Protein AF-A0A7V1Y6W9-F1 (afdb_monomer)

Radius of gyration: 18.43 Å; Cα contacts (8 Å, |Δi|>4): 12; chains: 1; bounding box: 44×44×44 Å

Sequence (60 aa):
MVLRHRRGIARVPRRAVAAELARIVYHVLTKQEAFNGRFQDRPLSRQKHAQWPRRASPSV

Structure (mmCIF, N/CA/C/O backbone):
data_AF-A0A7V1Y6W9-F1
#
_entry.id   AF-A0A7V1Y6W9-F1
#
loop_
_atom_site.group_PDB
_atom_site.id
_atom_site.type_symbol
_atom_site.label_atom_id
_atom_site.label_alt_id
_atom_site.label_comp_id
_atom_site.label_asym_id
_atom_site.label_entity_id
_atom_site.label_seq_id
_atom_site.pdbx_PDB_ins_code
_atom_site.Cartn_x
_atom_site.Cartn_y
_atom_site.Cartn_z
_atom_site.occupancy
_atom_site.B_iso_or_equiv
_atom_site.auth_seq_id
_atom_site.auth_comp_id
_atom_site.auth_asym_id
_atom_site.auth_atom_id
_atom_site.pdbx_PDB_model_num
ATOM 1 N N . MET A 1 1 ? 23.257 14.910 -30.757 1.00 32.34 1 MET A N 1
ATOM 2 C CA . MET A 1 1 ? 22.196 13.919 -31.046 1.00 32.34 1 MET A CA 1
ATOM 3 C C . MET A 1 1 ? 21.812 13.246 -29.727 1.00 32.34 1 MET A C 1
ATOM 5 O O . MET A 1 1 ? 22.569 12.427 -29.231 1.00 32.34 1 MET A O 1
ATOM 9 N N . VAL A 1 2 ? 20.730 13.683 -29.072 1.00 41.38 2 VAL A N 1
ATOM 10 C CA . VAL A 1 2 ? 20.329 13.164 -27.748 1.00 41.38 2 VAL A CA 1
ATOM 11 C C . VAL A 1 2 ? 19.371 11.993 -27.953 1.00 41.38 2 VAL A C 1
ATOM 13 O O . VAL A 1 2 ? 18.218 12.190 -28.336 1.00 41.38 2 VAL A O 1
ATOM 16 N N . LEU A 1 3 ? 19.845 10.770 -27.712 1.00 41.09 3 LEU A N 1
ATOM 17 C CA . LEU A 1 3 ? 19.017 9.564 -27.719 1.00 41.09 3 LEU A CA 1
ATOM 18 C C . LEU A 1 3 ? 18.081 9.587 -26.503 1.00 41.09 3 LEU A C 1
ATOM 20 O O . LEU A 1 3 ? 18.410 9.127 -25.411 1.00 41.09 3 LEU A O 1
ATOM 24 N N . ARG A 1 4 ? 16.882 10.146 -26.689 1.00 44.84 4 ARG A N 1
ATOM 25 C CA . ARG A 1 4 ? 15.763 9.952 -25.762 1.00 44.84 4 ARG A CA 1
ATOM 26 C C . ARG A 1 4 ? 15.311 8.493 -25.848 1.00 44.84 4 ARG A C 1
ATOM 28 O O . ARG A 1 4 ? 14.422 8.160 -26.629 1.00 44.84 4 ARG A O 1
ATOM 35 N N . HIS A 1 5 ? 15.881 7.627 -25.016 1.00 44.56 5 HIS A N 1
ATOM 36 C CA . HIS A 1 5 ? 15.274 6.331 -24.725 1.00 44.56 5 HIS A CA 1
ATOM 37 C C . HIS A 1 5 ? 13.911 6.573 -24.061 1.00 44.56 5 HIS A C 1
ATOM 39 O O . HIS A 1 5 ? 13.830 6.884 -22.870 1.00 44.56 5 HIS A O 1
ATOM 45 N N . ARG A 1 6 ? 12.817 6.438 -24.821 1.00 55.09 6 ARG A N 1
ATOM 46 C CA . ARG A 1 6 ? 11.487 6.240 -24.235 1.00 55.09 6 ARG A CA 1
ATOM 47 C C . ARG A 1 6 ? 11.547 4.908 -23.486 1.00 55.09 6 ARG A C 1
ATOM 49 O O . ARG A 1 6 ? 11.445 3.857 -24.109 1.00 55.09 6 ARG A O 1
ATOM 56 N N . ARG A 1 7 ? 11.783 4.940 -22.168 1.00 52.75 7 ARG A N 1
ATOM 57 C CA . ARG A 1 7 ? 11.685 3.752 -21.308 1.00 52.75 7 ARG A CA 1
ATOM 58 C C . ARG A 1 7 ? 10.293 3.165 -21.517 1.00 52.75 7 ARG A C 1
ATOM 60 O O . ARG A 1 7 ? 9.305 3.796 -21.146 1.00 52.75 7 ARG A O 1
ATOM 67 N N . GLY A 1 8 ? 10.220 2.001 -22.157 1.00 47.91 8 GLY A N 1
ATOM 68 C CA . GLY A 1 8 ? 8.985 1.236 -22.237 1.00 47.91 8 GLY A CA 1
ATOM 69 C C . GLY A 1 8 ? 8.456 1.052 -20.821 1.00 47.91 8 GLY A C 1
ATOM 70 O O . GLY A 1 8 ? 9.191 0.620 -19.935 1.00 47.91 8 GLY A O 1
ATOM 71 N N . ILE A 1 9 ? 7.213 1.465 -20.587 1.00 60.56 9 ILE A N 1
ATOM 72 C CA . ILE A 1 9 ? 6.546 1.304 -19.298 1.00 60.56 9 ILE A CA 1
ATOM 73 C C . ILE A 1 9 ? 6.469 -0.202 -19.052 1.00 60.56 9 ILE A C 1
ATOM 75 O O . ILE A 1 9 ? 5.656 -0.888 -19.672 1.00 60.56 9 ILE A O 1
ATOM 79 N N . ALA A 1 10 ? 7.350 -0.728 -18.201 1.00 64.31 10 ALA A N 1
ATOM 80 C CA . ALA A 1 10 ? 7.288 -2.115 -17.775 1.00 64.31 10 ALA A CA 1
ATOM 81 C C . ALA A 1 10 ? 5.878 -2.358 -17.221 1.00 64.31 10 ALA A C 1
ATOM 83 O O . ALA A 1 10 ? 5.450 -1.704 -16.267 1.00 64.31 10 ALA A O 1
ATOM 84 N N . ARG A 1 11 ? 5.111 -3.236 -17.876 1.00 69.69 11 ARG A N 1
ATOM 85 C CA . ARG A 1 11 ? 3.749 -3.554 -17.446 1.00 69.69 11 ARG A CA 1
ATOM 86 C C . ARG A 1 11 ? 3.839 -4.310 -16.129 1.00 69.69 11 ARG A C 1
ATOM 88 O O . ARG A 1 11 ? 4.136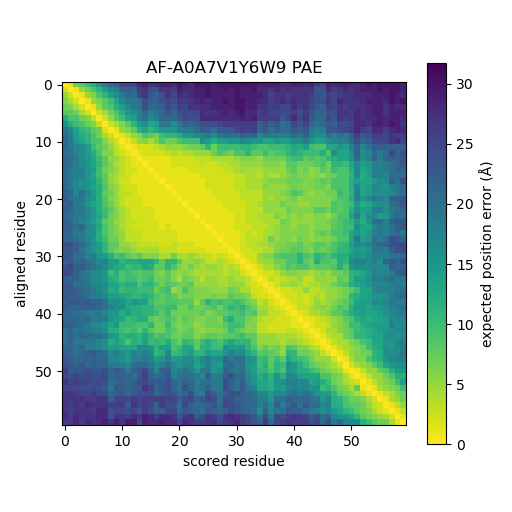 -5.499 -16.115 1.00 69.69 11 ARG A O 1
ATOM 95 N N . VAL A 1 12 ? 3.563 -3.620 -15.028 1.00 74.06 12 VAL A N 1
ATOM 96 C CA . VAL A 1 12 ? 3.366 -4.276 -13.735 1.00 74.06 12 VAL A CA 1
ATOM 97 C C . VAL A 1 12 ? 2.150 -5.206 -13.866 1.00 74.06 12 VAL A C 1
ATOM 99 O O . VAL A 1 12 ? 1.076 -4.747 -14.272 1.00 74.06 12 VAL A O 1
ATOM 102 N N . PRO A 1 13 ? 2.278 -6.511 -13.570 1.00 81.81 13 PRO A N 1
ATOM 103 C CA . PRO A 1 13 ? 1.166 -7.440 -13.703 1.00 81.81 13 PRO A CA 1
ATOM 104 C C . PRO A 1 13 ? 0.065 -7.103 -12.689 1.00 81.81 13 PRO A C 1
ATOM 106 O O . PRO A 1 13 ? 0.320 -6.996 -11.490 1.00 81.81 13 PRO A O 1
ATOM 109 N N . ARG A 1 14 ? -1.187 -6.991 -13.158 1.00 79.00 14 ARG A N 1
ATOM 110 C CA . ARG A 1 14 ? -2.361 -6.643 -12.324 1.00 79.00 14 ARG A CA 1
ATOM 111 C C . ARG A 1 14 ? -2.510 -7.542 -11.094 1.00 79.00 14 ARG A C 1
ATOM 113 O O . ARG A 1 14 ? -2.908 -7.068 -10.037 1.00 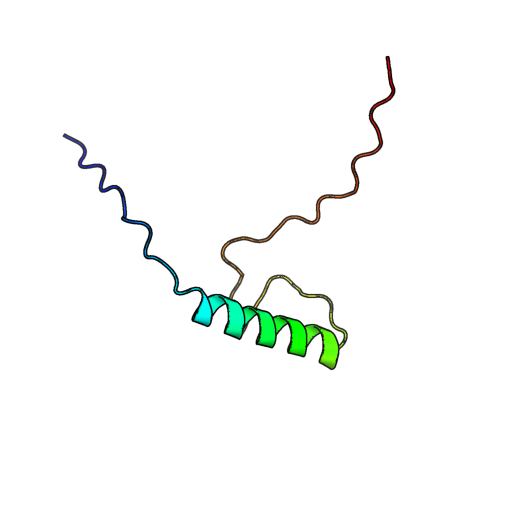79.00 14 ARG A O 1
ATOM 120 N N . ARG A 1 15 ? -2.147 -8.823 -11.221 1.00 89.31 15 ARG A N 1
ATOM 121 C CA . ARG A 1 15 ? -2.173 -9.797 -10.122 1.00 89.31 15 ARG A CA 1
ATOM 122 C C . ARG A 1 15 ? -1.257 -9.399 -8.963 1.00 89.31 15 ARG A C 1
ATOM 124 O O . ARG A 1 15 ? -1.664 -9.522 -7.815 1.00 89.31 15 ARG A O 1
ATOM 131 N N . ALA A 1 16 ? -0.052 -8.908 -9.257 1.00 85.94 16 ALA A N 1
AT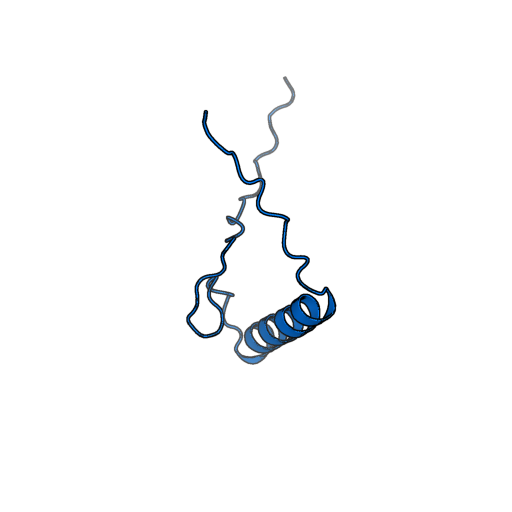OM 132 C CA . ALA A 1 16 ? 0.874 -8.452 -8.223 1.00 85.94 16 ALA A CA 1
ATOM 133 C C . ALA A 1 16 ? 0.318 -7.219 -7.501 1.00 85.94 16 ALA A C 1
ATOM 135 O O . ALA A 1 16 ? 0.348 -7.159 -6.277 1.00 85.94 16 ALA A O 1
ATOM 136 N N . VAL A 1 17 ? -0.279 -6.288 -8.254 1.00 83.38 17 VAL A N 1
ATOM 137 C CA . VAL A 1 17 ? -0.943 -5.105 -7.684 1.00 83.38 17 VAL A CA 1
ATOM 138 C C . VAL A 1 17 ? -2.102 -5.505 -6.766 1.00 83.38 17 VAL A C 1
ATOM 140 O O . VAL A 1 17 ? -2.196 -5.001 -5.653 1.00 83.38 17 VAL A O 1
ATOM 143 N N . ALA A 1 18 ? -2.963 -6.431 -7.197 1.00 87.50 18 ALA A N 1
ATOM 144 C CA . ALA A 1 18 ? -4.112 -6.882 -6.410 1.00 87.50 18 ALA A CA 1
ATOM 145 C C . ALA A 1 18 ? -3.699 -7.583 -5.106 1.00 87.50 18 ALA A C 1
ATOM 147 O O . ALA A 1 18 ? -4.265 -7.298 -4.051 1.00 87.50 18 ALA A O 1
ATOM 148 N N . ALA A 1 19 ? -2.692 -8.461 -5.166 1.00 88.19 19 ALA A N 1
ATOM 149 C CA . ALA A 1 19 ? -2.159 -9.129 -3.981 1.00 88.19 19 ALA A CA 1
ATOM 150 C C . ALA A 1 19 ?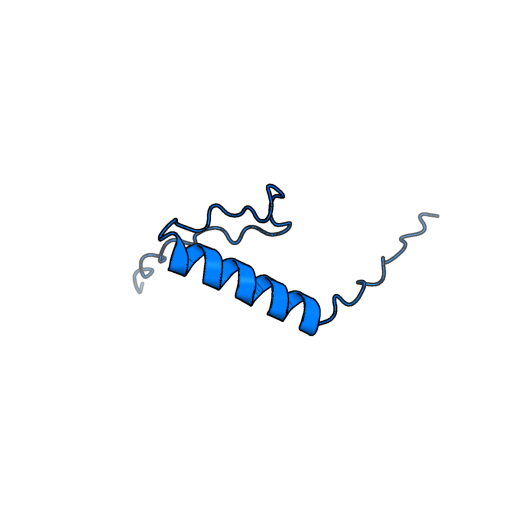 -1.602 -8.120 -2.966 1.00 88.19 19 ALA A C 1
ATOM 152 O O . ALA A 1 19 ? -1.814 -8.265 -1.762 1.00 88.19 19 ALA A O 1
ATOM 153 N N . GLU A 1 20 ? -0.936 -7.072 -3.451 1.00 85.12 20 GLU A N 1
ATOM 154 C CA . GLU A 1 20 ? -0.374 -6.050 -2.576 1.00 85.12 20 GLU A CA 1
ATOM 155 C C . GLU A 1 20 ? -1.446 -5.161 -1.944 1.00 85.12 20 GLU A C 1
ATOM 157 O O . GLU A 1 20 ? -1.397 -4.885 -0.745 1.00 85.12 20 GLU A O 1
ATOM 162 N N . LEU A 1 21 ? -2.470 -4.783 -2.714 1.00 86.00 21 LEU A N 1
ATOM 163 C CA . LEU A 1 21 ? -3.625 -4.060 -2.182 1.00 86.00 21 LEU A CA 1
ATOM 164 C C . LEU A 1 21 ? -4.317 -4.854 -1.069 1.00 86.00 21 LEU A C 1
ATOM 166 O O . LEU A 1 21 ? -4.622 -4.284 -0.025 1.00 86.00 21 LEU A O 1
ATOM 170 N N . ALA A 1 22 ? -4.507 -6.164 -1.249 1.00 89.81 22 ALA A N 1
ATOM 171 C 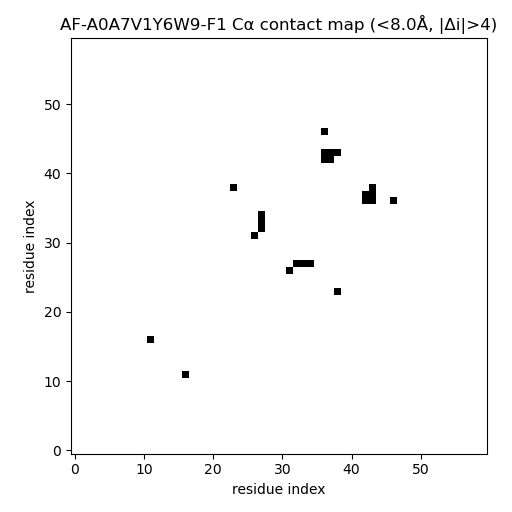CA . ALA A 1 22 ? -5.119 -7.015 -0.231 1.00 89.81 22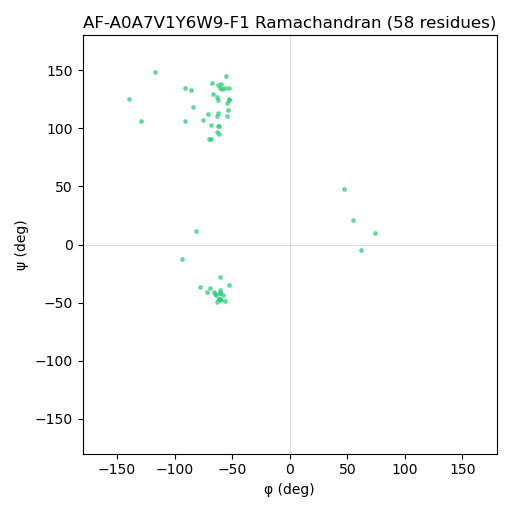 ALA A CA 1
ATOM 172 C C . ALA A 1 22 ? -4.312 -7.031 1.080 1.00 89.81 22 ALA A C 1
ATOM 174 O O . ALA A 1 22 ? -4.894 -6.927 2.158 1.00 89.81 22 ALA A O 1
ATOM 175 N N . ARG A 1 23 ? -2.975 -7.091 1.002 1.00 85.69 23 ARG A N 1
ATOM 176 C CA . ARG A 1 23 ? -2.095 -7.046 2.185 1.00 85.69 23 ARG A CA 1
ATOM 177 C C . ARG A 1 23 ? -2.181 -5.715 2.924 1.00 85.69 23 ARG A C 1
ATOM 179 O O . ARG A 1 23 ? -2.234 -5.710 4.151 1.00 85.69 23 ARG A O 1
ATOM 186 N N . ILE A 1 24 ? -2.208 -4.603 2.187 1.00 82.94 24 ILE A N 1
ATOM 187 C CA . ILE A 1 24 ? -2.345 -3.261 2.769 1.00 82.94 24 ILE A CA 1
ATOM 188 C C . ILE A 1 24 ? -3.692 -3.134 3.482 1.00 82.94 24 ILE A C 1
ATOM 190 O O . ILE A 1 24 ? -3.734 -2.731 4.641 1.00 82.94 24 ILE A O 1
ATOM 194 N N . VAL A 1 25 ? -4.781 -3.518 2.811 1.00 86.00 25 VAL A N 1
ATOM 195 C CA . VAL A 1 25 ? -6.135 -3.457 3.378 1.00 86.00 25 VAL A CA 1
ATOM 196 C C . VAL A 1 25 ? -6.235 -4.326 4.627 1.00 86.00 25 VAL A C 1
ATOM 198 O O . VAL A 1 25 ? -6.697 -3.843 5.656 1.00 86.00 25 VAL A O 1
ATOM 201 N N . TYR A 1 26 ? -5.744 -5.567 4.573 1.00 87.75 26 TYR A N 1
ATOM 202 C CA . TYR A 1 26 ? -5.713 -6.445 5.739 1.00 87.75 26 TYR A CA 1
ATOM 203 C C . TYR A 1 26 ? -4.965 -5.791 6.905 1.00 87.75 26 TYR A C 1
ATOM 205 O O . TYR A 1 26 ? -5.491 -5.733 8.010 1.00 87.75 26 TY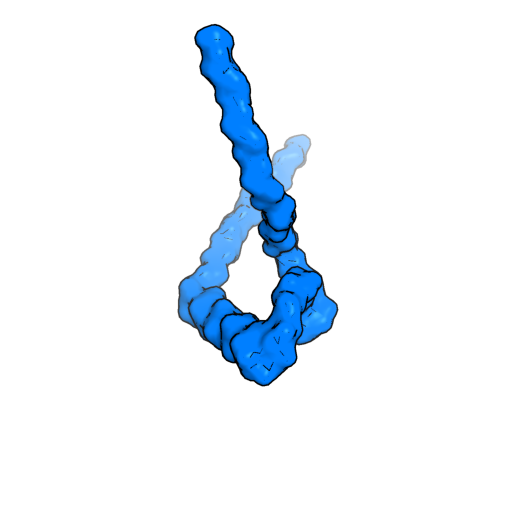R A O 1
ATOM 213 N N . HIS A 1 27 ? -3.775 -5.235 6.669 1.00 84.62 27 HIS A N 1
ATOM 214 C CA . HIS A 1 27 ? -2.994 -4.584 7.720 1.00 84.62 27 HIS A CA 1
ATOM 215 C C . HIS A 1 27 ? -3.734 -3.408 8.372 1.00 84.62 27 HIS A C 1
ATOM 217 O O . HIS A 1 27 ? -3.806 -3.346 9.597 1.00 84.62 27 HIS A O 1
ATOM 223 N N . VAL A 1 28 ? -4.320 -2.516 7.564 1.00 83.50 28 VAL A N 1
ATOM 224 C CA . VAL A 1 28 ? -5.081 -1.345 8.040 1.00 83.50 28 VAL A CA 1
ATOM 225 C C . VAL A 1 28 ? -6.293 -1.780 8.859 1.00 83.50 28 VAL A C 1
ATOM 227 O O . VAL A 1 28 ? -6.507 -1.271 9.955 1.00 83.50 28 VAL A O 1
ATOM 230 N N . LEU A 1 29 ? -7.060 -2.752 8.360 1.00 87.12 29 LEU A N 1
ATOM 231 C CA . LEU A 1 29 ? -8.260 -3.232 9.045 1.00 87.12 29 LEU A CA 1
ATOM 232 C C . LEU A 1 29 ? -7.931 -4.000 10.330 1.00 87.12 29 LEU A C 1
ATOM 234 O O . LEU A 1 29 ? -8.640 -3.858 11.319 1.00 87.12 29 LEU A O 1
ATOM 238 N N . THR A 1 30 ? -6.854 -4.790 10.337 1.00 89.19 30 THR A N 1
ATOM 239 C CA . THR A 1 30 ? -6.496 -5.626 11.495 1.00 89.19 30 THR A CA 1
ATOM 240 C C . THR A 1 30 ? -5.832 -4.811 12.603 1.00 89.19 30 THR A C 1
ATOM 242 O O . THR A 1 30 ? -6.056 -5.085 13.777 1.00 89.19 30 THR A O 1
ATOM 245 N N . LYS A 1 31 ? -5.008 -3.813 12.252 1.00 83.62 31 LYS A N 1
ATOM 246 C CA . LYS A 1 31 ? -4.289 -2.979 13.229 1.00 83.62 31 LYS A CA 1
ATOM 247 C C . LYS A 1 31 ? -5.009 -1.685 13.604 1.00 83.62 31 LYS A C 1
ATOM 249 O O . LYS A 1 31 ? -4.605 -1.043 14.562 1.00 83.62 31 LYS A O 1
ATOM 254 N N . GLN A 1 32 ? -6.048 -1.300 12.859 1.00 77.06 32 GLN A N 1
ATOM 255 C CA . GLN A 1 32 ? -6.766 -0.024 13.008 1.00 77.06 32 GLN A CA 1
ATOM 256 C C . GLN A 1 32 ? -5.863 1.219 12.920 1.00 77.06 32 GLN A C 1
ATOM 258 O O . GLN A 1 32 ? -6.220 2.307 13.366 1.00 77.06 32 GLN A O 1
ATOM 263 N N . GLU A 1 33 ? -4.691 1.074 12.306 1.00 78.12 33 GLU A N 1
ATOM 264 C CA . GLU A 1 33 ? -3.769 2.173 12.057 1.00 78.12 33 GLU A CA 1
ATOM 265 C C . GLU A 1 33 ? -4.068 2.790 10.693 1.00 78.12 33 GLU A C 1
ATOM 267 O O . GLU A 1 33 ? -4.238 2.094 9.685 1.00 78.12 33 GLU A O 1
ATOM 272 N N . ALA A 1 34 ? -4.105 4.121 10.646 1.00 76.25 34 ALA A N 1
ATOM 273 C CA . ALA A 1 34 ? -4.223 4.832 9.386 1.00 76.25 34 ALA A CA 1
ATOM 274 C C . ALA A 1 34 ? -3.035 4.490 8.476 1.00 76.25 34 ALA A C 1
ATOM 276 O O . ALA A 1 34 ? -1.881 4.444 8.907 1.00 76.25 34 ALA A O 1
ATOM 277 N N . PHE A 1 35 ? -3.310 4.288 7.188 1.00 77.00 35 PHE A N 1
ATOM 278 C CA . PHE A 1 35 ? -2.261 4.009 6.218 1.00 77.00 35 PHE A CA 1
ATOM 279 C C . PHE A 1 35 ? -1.294 5.199 6.107 1.00 77.00 35 PHE A C 1
ATOM 281 O O . PHE A 1 35 ? -1.636 6.250 5.568 1.00 77.00 35 PHE A O 1
ATOM 288 N N . ASN A 1 36 ? -0.061 5.018 6.581 1.00 77.31 36 ASN A N 1
ATOM 289 C CA . ASN A 1 36 ? 0.972 6.058 6.663 1.00 77.31 36 ASN A CA 1
ATOM 290 C C . ASN A 1 36 ? 1.725 6.307 5.337 1.00 77.31 36 ASN A C 1
ATOM 292 O O . ASN A 1 36 ? 2.769 6.959 5.319 1.00 77.31 36 ASN A O 1
ATOM 296 N N . GLY A 1 37 ? 1.235 5.766 4.217 1.00 76.75 37 GLY A N 1
ATOM 297 C CA . GLY A 1 37 ? 1.882 5.915 2.911 1.00 76.75 37 GLY A CA 1
ATOM 298 C C . GLY A 1 37 ? 3.153 5.079 2.731 1.00 76.75 37 GLY A C 1
ATOM 299 O O . GLY A 1 37 ? 3.866 5.283 1.741 1.00 76.75 37 GLY A O 1
ATOM 300 N N . ARG A 1 38 ? 3.447 4.160 3.660 1.00 79.06 38 ARG A N 1
ATOM 301 C CA . ARG A 1 38 ? 4.584 3.232 3.617 1.00 79.06 38 ARG A CA 1
ATOM 302 C C . ARG A 1 38 ? 4.074 1.794 3.548 1.00 79.06 38 ARG A C 1
ATOM 304 O O . ARG A 1 38 ? 3.020 1.468 4.084 1.00 79.06 38 ARG A O 1
ATOM 311 N N . PHE A 1 39 ? 4.830 0.924 2.894 1.00 70.75 39 PHE A N 1
ATOM 312 C CA . PHE A 1 39 ? 4.560 -0.508 2.850 1.00 70.75 39 PHE A CA 1
ATOM 313 C C . PHE A 1 39 ? 5.869 -1.286 2.979 1.00 70.75 39 PHE A C 1
ATOM 315 O O . PHE A 1 39 ? 6.795 -1.042 2.209 1.00 70.75 39 PHE A O 1
ATOM 322 N N . GLN A 1 40 ? 5.950 -2.204 3.952 1.00 70.88 40 GLN A N 1
ATOM 323 C CA . GLN A 1 40 ? 7.196 -2.907 4.313 1.00 70.88 40 GLN A CA 1
ATOM 324 C C . GLN A 1 40 ? 8.381 -1.931 4.459 1.00 70.88 40 GLN A C 1
ATOM 326 O O . GLN A 1 40 ? 9.417 -2.093 3.820 1.00 70.88 40 GLN A O 1
ATOM 331 N N . ASP A 1 41 ? 8.163 -0.836 5.195 1.00 74.19 41 ASP A N 1
ATOM 332 C CA . ASP A 1 41 ? 9.106 0.276 5.415 1.00 74.19 41 ASP A CA 1
ATOM 333 C C . ASP A 1 41 ? 9.537 1.068 4.172 1.00 74.19 41 ASP A C 1
ATOM 335 O O . ASP A 1 41 ? 10.167 2.128 4.293 1.00 74.19 41 ASP A O 1
ATOM 339 N N . ARG A 1 42 ? 9.108 0.640 2.980 1.00 80.00 42 ARG A N 1
ATOM 340 C CA . ARG A 1 42 ? 9.344 1.340 1.721 1.00 80.00 42 ARG A CA 1
ATOM 341 C C . ARG A 1 42 ? 8.269 2.402 1.485 1.00 80.00 42 ARG A C 1
ATOM 343 O O . ARG A 1 42 ? 7.076 2.114 1.613 1.00 80.00 42 ARG A O 1
ATOM 350 N N . PRO A 1 43 ? 8.651 3.632 1.114 1.00 81.06 43 PRO A N 1
ATOM 351 C CA . PRO A 1 43 ? 7.685 4.639 0.702 1.00 81.06 43 PRO A CA 1
ATOM 352 C C . PRO A 1 43 ? 7.028 4.224 -0.619 1.00 81.06 43 PRO A C 1
ATOM 354 O O . PRO A 1 43 ? 7.695 3.733 -1.535 1.00 81.06 43 PRO A O 1
ATOM 357 N N . LEU A 1 44 ? 5.714 4.433 -0.735 1.00 79.19 44 LEU A N 1
ATOM 358 C CA . LEU A 1 44 ? 5.039 4.277 -2.020 1.00 79.19 44 LEU A CA 1
ATOM 359 C C . LEU A 1 44 ? 5.600 5.287 -3.027 1.00 79.19 44 LEU A C 1
ATOM 361 O O . LEU A 1 44 ? 5.753 6.466 -2.716 1.00 79.19 44 LEU A O 1
ATOM 365 N N . SER A 1 45 ? 5.831 4.837 -4.262 1.00 78.62 45 SER A N 1
ATOM 366 C CA . SER A 1 45 ? 6.334 5.688 -5.352 1.00 78.62 45 SER A CA 1
ATOM 367 C C . SER A 1 45 ? 5.398 6.848 -5.693 1.00 78.62 45 SER A C 1
ATOM 369 O O . SER A 1 45 ? 5.842 7.892 -6.164 1.00 78.62 45 SER A O 1
ATOM 371 N N . ARG A 1 46 ? 4.094 6.670 -5.454 1.00 74.56 46 ARG A N 1
ATOM 372 C CA . ARG A 1 46 ? 3.077 7.702 -5.611 1.00 74.56 46 ARG A CA 1
ATOM 373 C C . ARG A 1 46 ? 2.243 7.779 -4.346 1.00 74.56 46 ARG A C 1
ATOM 375 O O . ARG A 1 46 ? 1.386 6.932 -4.104 1.00 74.56 46 ARG A O 1
ATOM 382 N N . GLN A 1 47 ? 2.460 8.831 -3.575 1.00 69.19 47 GLN A N 1
ATOM 383 C CA . GLN A 1 47 ? 1.575 9.177 -2.476 1.00 69.19 47 GLN A CA 1
ATOM 384 C C . GLN A 1 47 ? 0.417 9.997 -3.043 1.00 69.19 47 GLN A C 1
ATOM 386 O O . GLN A 1 47 ? 0.610 11.051 -3.653 1.00 69.19 47 GLN A O 1
ATOM 391 N N . LYS A 1 48 ? -0.809 9.484 -2.911 1.00 69.50 48 LYS A N 1
ATOM 392 C CA . LYS A 1 48 ? -1.997 10.283 -3.212 1.00 69.50 48 LYS A CA 1
ATOM 393 C C . LYS A 1 48 ? -2.098 11.324 -2.100 1.00 69.50 48 LYS A C 1
ATOM 395 O O . LYS A 1 48 ? -2.322 10.954 -0.953 1.00 69.50 48 LYS A O 1
ATOM 400 N N . HIS A 1 49 ? -1.899 12.602 -2.424 1.00 65.88 49 HIS A N 1
ATOM 401 C CA . HIS A 1 49 ? -2.161 13.669 -1.462 1.00 65.88 49 HIS A CA 1
ATOM 402 C C . HIS A 1 49 ? -3.612 13.562 -0.994 1.00 65.88 49 HIS A C 1
ATOM 404 O O . HIS A 1 49 ? -4.515 13.374 -1.817 1.00 65.88 49 HIS A O 1
ATOM 410 N N . ALA A 1 50 ? -3.825 13.681 0.316 1.00 67.69 50 ALA A N 1
ATOM 411 C CA . ALA A 1 50 ? -5.150 13.869 0.879 1.00 67.69 50 ALA A CA 1
ATOM 412 C C . ALA A 1 50 ? -5.704 15.185 0.317 1.00 67.69 50 ALA A C 1
ATOM 414 O O . ALA A 1 50 ? -5.363 16.277 0.771 1.00 67.69 50 ALA A O 1
ATOM 415 N N . GLN A 1 51 ? -6.479 15.088 -0.760 1.00 65.00 51 GLN A N 1
ATOM 416 C CA . GLN A 1 51 ? -7.156 16.235 -1.328 1.00 65.00 51 GLN A CA 1
ATOM 417 C C . GLN A 1 51 ? -8.332 16.537 -0.411 1.00 65.00 51 GLN A C 1
ATOM 419 O O . GLN A 1 51 ? -9.298 15.778 -0.365 1.00 65.00 51 GLN A O 1
ATOM 424 N N . TRP A 1 52 ? -8.213 17.624 0.347 1.00 67.06 52 TRP A N 1
ATOM 425 C CA . TRP A 1 52 ? -9.320 18.155 1.127 1.00 67.06 52 TRP A CA 1
ATOM 426 C C . TRP A 1 52 ? -10.523 18.413 0.210 1.00 67.06 52 TRP A C 1
ATOM 428 O O . TRP A 1 52 ? -10.322 18.794 -0.953 1.00 67.06 52 TRP A O 1
ATOM 438 N N . PRO A 1 53 ? -11.764 18.215 0.692 1.00 76.56 53 PRO A N 1
ATOM 439 C CA . PRO A 1 53 ? -12.940 18.592 -0.074 1.00 76.56 53 PRO A CA 1
ATOM 440 C C . PRO A 1 53 ? -12.809 20.068 -0.443 1.00 76.56 53 PRO A C 1
ATOM 442 O O . PRO A 1 53 ? -12.638 20.932 0.419 1.00 76.56 53 PRO A O 1
ATOM 445 N N . ARG A 1 54 ? -12.828 20.360 -1.746 1.00 75.88 54 ARG A N 1
ATOM 446 C CA . ARG A 1 54 ? -12.860 21.749 -2.198 1.00 75.88 54 ARG A CA 1
ATOM 447 C C . ARG A 1 54 ? -14.172 22.341 -1.697 1.00 75.88 54 ARG A C 1
ATOM 449 O O . ARG A 1 54 ? -15.226 21.759 -1.945 1.00 75.88 54 ARG A O 1
ATOM 456 N N . ARG A 1 55 ? -14.113 23.476 -0.991 1.00 76.69 55 ARG A N 1
ATOM 457 C CA . ARG A 1 55 ? -15.315 24.287 -0.759 1.00 76.69 55 ARG A CA 1
ATOM 458 C C . ARG A 1 55 ? -15.951 24.549 -2.123 1.00 76.69 55 ARG A C 1
ATOM 460 O O . ARG A 1 55 ? -15.225 24.843 -3.073 1.00 76.69 55 ARG A O 1
ATOM 467 N N . ALA A 1 56 ? -17.268 24.382 -2.221 1.00 77.62 56 ALA A N 1
ATOM 468 C CA . ALA A 1 56 ? -17.990 24.717 -3.439 1.00 77.62 56 ALA A CA 1
ATOM 469 C C . ALA A 1 56 ? -17.640 26.162 -3.816 1.00 77.62 56 ALA A C 1
ATOM 471 O O . ALA A 1 56 ? -17.734 27.058 -2.975 1.00 77.62 56 ALA A O 1
ATOM 472 N N . SER A 1 57 ? -17.159 26.370 -5.041 1.00 73.69 57 SER A N 1
ATOM 473 C CA . SER A 1 57 ? -16.952 27.721 -5.554 1.00 73.69 57 SER A CA 1
ATOM 474 C C . SER A 1 57 ? -18.308 28.430 -5.564 1.00 73.69 57 SER A C 1
ATOM 476 O O . SER A 1 57 ? -19.283 27.803 -5.987 1.00 73.69 57 SER A O 1
ATOM 478 N N . PRO A 1 58 ? -18.409 29.685 -5.093 1.00 77.50 58 PRO A N 1
ATOM 479 C CA . PRO A 1 58 ? -19.663 30.416 -5.178 1.00 77.50 58 PRO A CA 1
ATOM 480 C C . PRO A 1 58 ? -20.076 30.519 -6.648 1.00 77.50 58 PRO A C 1
ATOM 482 O O . PRO A 1 58 ? -19.248 30.809 -7.515 1.00 77.50 58 PRO A O 1
ATOM 485 N N . SER A 1 59 ? -21.345 30.232 -6.923 1.00 79.00 59 SER A N 1
ATOM 486 C CA . SER A 1 59 ? -21.978 30.591 -8.186 1.00 79.00 59 SER A CA 1
ATOM 487 C C . SER A 1 59 ? -21.964 32.115 -8.274 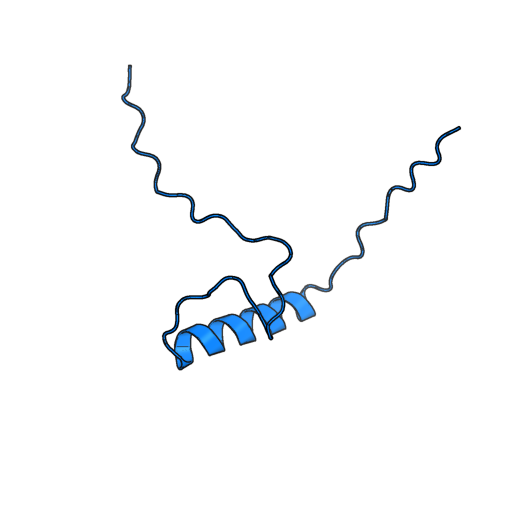1.00 79.00 59 SER A C 1
ATOM 489 O 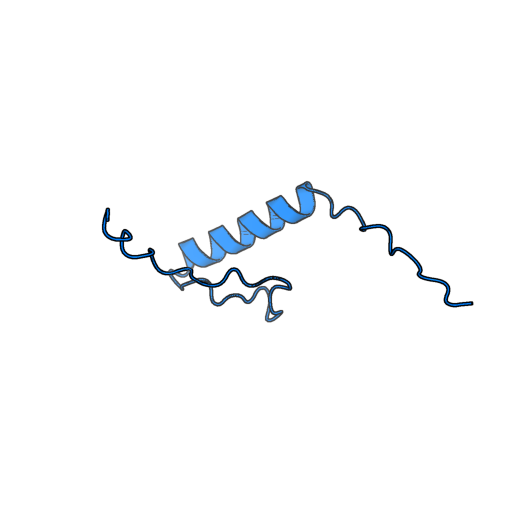O . SER A 1 59 ? -22.573 32.765 -7.424 1.00 79.00 59 SER A O 1
ATOM 491 N N . VAL A 1 60 ? -21.189 32.643 -9.226 1.00 64.81 60 VAL A N 1
ATOM 492 C CA . VAL A 1 60 ? -21.214 34.060 -9.629 1.00 64.81 60 VAL A CA 1
ATOM 493 C C . VAL A 1 60 ? -22.644 34.480 -9.939 1.00 64.81 60 VAL A C 1
ATOM 495 O O . VAL A 1 60 ? -23.356 33.659 -10.562 1.00 64.81 60 VAL A O 1
#

Foldseek 3Di:
DDPPPPPDPPDDDVVVVVVQVVVQVCCCVVVVDDDPCDDPNHHDPDDDPPDDPPDPDDDD

pLDDT: mean 73.53, std 13.38, range [32.34, 89.81]

Secondary structure (DSSP, 8-state):
-------------HHHHHHHHHHHHHHHHHH-----SEETTEEPSS-----PPPPPPP--

Solvent-accessible surface area (backbone atoms only — not comparable to full-atom values): 4229 Å² total; per-residue (Å²): 136,84,85,76,76,78,74,74,78,77,79,76,56,66,68,61,54,52,56,50,51,50,53,53,51,50,50,31,68,74,66,71,47,78,85,81,60,55,55,94,89,39,70,51,94,72,74,79,73,86,75,70,83,75,75,80,75,78,84,127

Mean predicted aligned error: 13.02 Å